Protein AF-A0A550H733-F1 (afdb_monomer_lite)

Sequence (169 aa):
AEENLFAPLGITEYYWSRDPQGNVNGGSSLQLRARDMAKFGFLYLHNGTWDGEQIVSASWVAASSASHATVDSVTEYGYQWWIHPNIGAFAAHGHMNQHIYIIPDQDMVVVFTARSSEFNPMHLIEDYILPAAQYPSNLLPLILGVTAISAAVVLGVVAVVLIRRRHTK

pLDDT: mean 84.57, std 21.17, range [31.61, 98.75]

Foldseek 3Di:
DCPLQCVLLVQDDWDFDADPVRDTPPLDRIGGDQVSLQSVLLCLLVLQDDPNDRSDHSVCSVQQQDFPADPDPQWGHGNQWIHGVVQCWIWRDDPQQQIWIHRNVLQKIWGWDGRHPPDDVVCCVVVPVVVVSPPDPVCVVVVVVPVVVPPDDDDDDGPIDIDHDDDDD

Radius of gyration: 17.53 Å; chains: 1; bounding box: 42×32×51 Å

Structure (mmCIF, N/CA/C/O backbone):
data_AF-A0A550H733-F1
#
_entry.id   AF-A0A550H733-F1
#
loop_
_atom_site.group_PDB
_atom_site.id
_atom_site.type_symbol
_atom_site.label_atom_id
_atom_site.label_alt_id
_atom_site.label_comp_id
_atom_site.label_asym_id
_atom_site.label_entity_id
_atom_site.label_seq_id
_atom_site.pdbx_PDB_ins_code
_atom_site.Cartn_x
_atom_site.Cartn_y
_atom_site.Cartn_z
_atom_site.occupancy
_atom_site.B_iso_or_equiv
_atom_site.auth_seq_id
_atom_site.auth_comp_id
_atom_site.auth_asym_id
_atom_site.auth_atom_id
_atom_site.pdbx_PDB_model_num
ATOM 1 N N . ALA A 1 1 ? -0.707 -6.598 15.941 1.00 90.31 1 ALA A N 1
ATOM 2 C CA . ALA A 1 1 ? -1.158 -6.618 14.533 1.00 90.31 1 ALA A CA 1
ATOM 3 C C . ALA A 1 1 ? -2.576 -7.157 14.425 1.00 90.31 1 ALA A C 1
ATOM 5 O O . ALA A 1 1 ? -3.393 -6.509 13.791 1.00 90.31 1 ALA A O 1
ATOM 6 N N . GLU A 1 2 ? -2.875 -8.286 15.075 1.00 94.25 2 GLU A N 1
ATOM 7 C CA . GLU A 1 2 ? -4.221 -8.871 15.099 1.00 94.25 2 GLU A CA 1
ATOM 8 C C . GLU A 1 2 ? -5.291 -7.876 15.568 1.00 94.25 2 GLU A C 1
ATOM 10 O O . GLU A 1 2 ? -6.151 -7.506 14.781 1.00 94.25 2 GLU A O 1
ATOM 15 N N . GLU A 1 3 ? -5.153 -7.345 16.783 1.00 96.00 3 GLU A N 1
ATOM 16 C CA . GLU A 1 3 ? -6.124 -6.416 17.385 1.00 96.00 3 GLU A CA 1
ATOM 17 C C . GLU A 1 3 ? -6.255 -5.087 16.623 1.00 96.00 3 GLU A C 1
ATOM 19 O O . GLU A 1 3 ? -7.358 -4.632 16.351 1.00 96.00 3 GLU A O 1
ATOM 24 N N . ASN A 1 4 ? -5.129 -4.472 16.249 1.00 96.19 4 ASN A N 1
ATOM 25 C CA . ASN A 1 4 ? -5.103 -3.088 15.755 1.00 96.19 4 ASN A CA 1
ATOM 26 C C . ASN A 1 4 ? -5.153 -2.946 14.224 1.00 96.19 4 ASN A C 1
ATOM 28 O O . ASN A 1 4 ? -5.151 -1.827 13.726 1.00 96.19 4 ASN A O 1
ATOM 32 N N . LEU A 1 5 ? -5.105 -4.044 13.460 1.00 96.94 5 LEU A N 1
ATOM 33 C CA . LEU A 1 5 ? -5.060 -3.970 11.994 1.00 96.94 5 LEU A CA 1
ATOM 34 C C . LEU A 1 5 ? -5.789 -5.129 11.320 1.00 96.94 5 LEU A C 1
ATOM 36 O O . LEU A 1 5 ? -6.676 -4.902 10.506 1.00 96.94 5 LEU A O 1
ATOM 40 N N . PHE A 1 6 ? -5.439 -6.376 11.636 1.00 97.56 6 PHE A N 1
ATOM 41 C CA . PHE A 1 6 ? -5.986 -7.516 10.895 1.00 97.56 6 PHE A CA 1
ATOM 42 C C . PHE A 1 6 ? -7.454 -7.775 11.224 1.00 97.56 6 PHE A C 1
ATOM 44 O O . PHE A 1 6 ? -8.252 -7.901 10.298 1.00 97.56 6 PHE A O 1
ATOM 51 N N . ALA A 1 7 ? -7.832 -7.794 12.503 1.00 97.19 7 ALA A N 1
ATOM 52 C CA . ALA A 1 7 ? -9.220 -7.993 12.902 1.00 97.19 7 ALA A CA 1
ATOM 53 C C . ALA A 1 7 ? -10.148 -6.870 12.389 1.00 97.19 7 ALA A C 1
ATOM 55 O O . ALA A 1 7 ? -11.153 -7.218 11.766 1.00 97.19 7 ALA A O 1
ATOM 56 N N . PRO A 1 8 ? -9.805 -5.566 12.503 1.00 97.19 8 PRO A N 1
ATOM 57 C CA . PRO A 1 8 ? -10.610 -4.493 11.908 1.00 97.19 8 PRO A CA 1
ATOM 58 C C . PRO A 1 8 ? -10.791 -4.615 10.387 1.00 97.19 8 PRO A C 1
ATOM 60 O O . PRO A 1 8 ? -11.862 -4.337 9.857 1.00 97.19 8 PRO A O 1
ATOM 63 N N . LEU A 1 9 ? -9.770 -5.098 9.670 1.00 97.44 9 LEU A N 1
ATOM 64 C CA . LEU A 1 9 ? -9.842 -5.350 8.225 1.00 97.44 9 LEU A CA 1
ATOM 65 C C . LEU A 1 9 ? -10.493 -6.708 7.873 1.00 97.44 9 LEU A C 1
ATOM 67 O O . LEU A 1 9 ? -10.574 -7.089 6.699 1.00 97.44 9 LEU A O 1
ATOM 71 N N . GLY A 1 10 ? -10.917 -7.499 8.861 1.00 97.12 10 GLY A N 1
ATOM 72 C CA . GLY A 1 10 ? -11.435 -8.852 8.646 1.00 97.12 10 GLY A CA 1
ATOM 73 C C . GLY A 1 10 ? -10.423 -9.785 7.968 1.00 97.12 10 GLY A C 1
ATOM 74 O O . GLY A 1 10 ? -10.794 -10.592 7.112 1.00 97.12 10 GLY A O 1
ATOM 75 N N . ILE A 1 11 ? -9.134 -9.624 8.267 1.00 97.88 11 ILE A N 1
ATOM 76 C CA . ILE A 1 11 ? -8.046 -10.506 7.835 1.00 97.88 11 ILE A CA 1
ATOM 77 C C . ILE A 1 11 ? -7.902 -11.593 8.898 1.00 97.88 11 ILE A C 1
ATOM 79 O O . ILE A 1 11 ? -7.314 -11.378 9.953 1.00 97.88 11 ILE A O 1
ATOM 83 N N . THR A 1 12 ? -8.465 -12.765 8.622 1.00 96.44 12 THR A N 1
A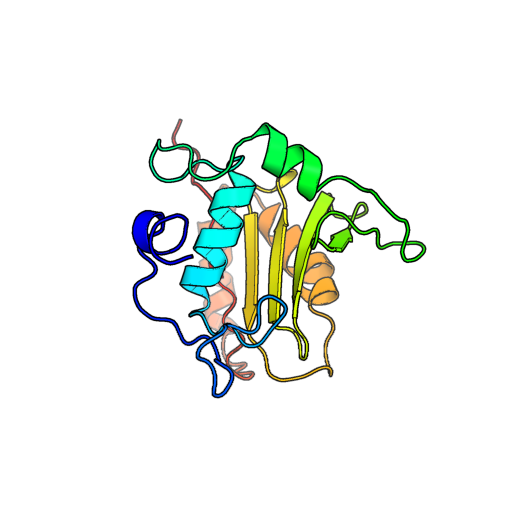TOM 84 C CA . THR A 1 12 ? -8.538 -13.873 9.590 1.00 96.44 12 THR A CA 1
ATOM 85 C C . THR A 1 12 ? -7.561 -15.006 9.296 1.00 96.44 12 THR A C 1
ATOM 87 O O . THR A 1 12 ? -7.311 -15.843 10.156 1.00 96.44 12 THR A O 1
ATOM 90 N N . GLU A 1 13 ? -6.994 -15.045 8.090 1.00 96.44 13 GLU A N 1
ATOM 91 C CA . GLU A 1 13 ? -6.079 -16.100 7.661 1.00 96.44 13 GLU A CA 1
ATOM 92 C C . GLU A 1 13 ? -4.757 -15.497 7.190 1.00 96.44 13 GLU A C 1
ATOM 94 O O . GLU A 1 13 ? -4.668 -14.925 6.101 1.00 96.44 13 GLU A O 1
ATOM 99 N N . TYR A 1 14 ? -3.725 -15.649 8.017 1.00 96.44 14 TYR A N 1
ATOM 100 C CA . TYR A 1 14 ? -2.367 -15.216 7.721 1.00 96.44 14 TYR A CA 1
ATOM 101 C C . TYR A 1 14 ? -1.347 -16.130 8.395 1.00 96.44 14 TYR A C 1
ATOM 103 O O . TYR A 1 14 ? -1.634 -16.794 9.391 1.00 96.44 14 TYR A O 1
ATOM 111 N N . TYR A 1 15 ? -0.126 -16.123 7.869 1.00 95.94 15 TYR A N 1
ATOM 112 C CA . TYR A 1 15 ? 1.029 -16.708 8.540 1.00 95.94 15 TYR A CA 1
ATOM 113 C C . TYR A 1 15 ? 2.108 -15.646 8.687 1.00 95.94 15 TYR A C 1
ATOM 115 O O . TYR A 1 15 ? 2.439 -14.952 7.729 1.00 95.94 15 TYR A O 1
ATOM 123 N N . TRP A 1 16 ? 2.676 -15.526 9.881 1.00 95.44 16 TRP A N 1
ATOM 124 C CA . TRP A 1 16 ? 3.808 -14.644 10.134 1.00 95.44 16 TRP A CA 1
ATOM 125 C C . TRP A 1 16 ? 4.864 -15.432 10.889 1.00 95.44 16 TRP A C 1
ATOM 127 O O . TRP A 1 16 ? 4.603 -15.913 11.994 1.00 95.44 16 TRP A O 1
ATOM 137 N N . SER A 1 17 ? 6.034 -15.601 10.269 1.00 94.12 17 SER A N 1
ATOM 138 C CA . SER A 1 17 ? 7.119 -16.359 10.884 1.00 94.12 17 SER A CA 1
ATOM 139 C C . SER A 1 17 ? 7.530 -15.753 12.225 1.00 94.12 17 SER A C 1
ATOM 141 O O . SER A 1 17 ? 7.548 -14.529 12.412 1.00 94.12 17 SER A O 1
ATOM 143 N N . ARG A 1 18 ? 7.853 -16.646 13.160 1.00 94.44 18 ARG A N 1
ATOM 144 C CA . ARG A 1 18 ? 8.325 -16.308 14.497 1.00 94.44 18 ARG A CA 1
ATOM 145 C C . ARG A 1 18 ? 9.675 -16.951 14.749 1.00 94.44 18 ARG A C 1
ATOM 147 O O . ARG A 1 18 ? 9.942 -18.046 14.250 1.00 94.44 18 ARG A O 1
ATOM 154 N N . ASP A 1 19 ? 10.511 -16.261 15.509 1.00 93.94 19 ASP A N 1
ATOM 155 C CA . ASP A 1 19 ? 11.730 -16.843 16.058 1.00 93.94 19 ASP A CA 1
ATOM 156 C C . ASP A 1 19 ? 11.396 -17.865 17.174 1.00 93.94 19 ASP A C 1
ATOM 158 O O . ASP A 1 19 ? 10.236 -17.979 17.595 1.00 93.94 19 ASP A O 1
ATOM 162 N N . PRO A 1 20 ? 12.383 -18.628 17.680 1.00 95.88 20 PRO A N 1
ATOM 163 C CA . PRO A 1 20 ? 12.160 -19.572 18.776 1.00 95.88 20 PRO A CA 1
ATOM 164 C C . PRO A 1 20 ? 11.681 -18.936 20.093 1.00 95.88 20 PRO A C 1
ATOM 166 O O . PRO A 1 20 ? 11.199 -19.650 20.968 1.00 95.88 20 PRO A O 1
ATOM 169 N N . GLN A 1 21 ? 11.814 -17.616 20.252 1.00 96.25 21 GLN A N 1
ATOM 170 C CA . GLN A 1 21 ? 11.333 -16.850 21.405 1.00 96.25 21 GLN A CA 1
ATOM 171 C C . GLN A 1 21 ? 9.893 -16.340 21.204 1.00 96.25 21 GLN A C 1
ATOM 173 O O . GLN A 1 21 ? 9.301 -15.784 22.128 1.00 96.25 21 GLN A O 1
ATOM 178 N N . GLY A 1 22 ? 9.306 -16.559 20.023 1.00 93.88 22 GLY A N 1
ATOM 179 C CA . GLY A 1 22 ? 7.946 -16.164 19.673 1.00 93.88 22 GLY A CA 1
ATOM 180 C C . GLY A 1 22 ? 7.823 -14.770 19.050 1.00 93.88 22 GLY A C 1
ATOM 181 O O . GLY A 1 22 ? 6.699 -14.361 18.730 1.00 93.88 22 GLY A O 1
ATOM 182 N N . ASN A 1 23 ? 8.928 -14.050 18.831 1.00 94.00 23 ASN A N 1
ATOM 183 C CA . ASN A 1 23 ? 8.900 -12.723 18.217 1.00 94.00 23 ASN A CA 1
ATOM 184 C C . ASN A 1 23 ? 8.647 -12.837 16.717 1.00 94.00 23 ASN A C 1
ATOM 186 O O . ASN A 1 23 ? 9.229 -13.682 16.039 1.00 94.00 23 ASN A O 1
ATOM 190 N N . VAL A 1 24 ? 7.797 -11.961 16.186 1.00 93.81 24 VAL A N 1
ATOM 191 C CA . VAL A 1 24 ? 7.548 -11.890 14.743 1.00 93.81 24 VAL A CA 1
ATOM 192 C C . VAL A 1 24 ? 8.694 -11.189 14.024 1.00 93.81 24 VAL A C 1
ATOM 194 O O . VAL A 1 24 ? 9.257 -10.213 14.524 1.00 93.81 24 VAL A O 1
ATOM 197 N N . ASN A 1 25 ? 8.997 -11.634 12.806 1.00 90.75 25 ASN A N 1
ATOM 198 C CA . ASN A 1 25 ? 9.905 -10.904 11.928 1.00 90.75 25 ASN A CA 1
ATOM 199 C C . ASN A 1 25 ? 9.187 -9.675 11.344 1.00 90.75 25 ASN A C 1
ATOM 201 O O . ASN A 1 25 ? 8.552 -9.757 10.298 1.00 90.75 25 ASN A O 1
ATOM 205 N N . GLY A 1 26 ? 9.267 -8.533 12.031 1.00 89.38 26 GLY A N 1
ATOM 206 C CA . GLY A 1 26 ? 8.527 -7.314 11.674 1.00 89.38 26 GLY A CA 1
ATOM 207 C C . GLY A 1 26 ? 8.781 -6.776 10.258 1.00 89.38 26 GLY A C 1
ATOM 208 O O . GLY A 1 26 ? 7.915 -6.109 9.704 1.00 89.38 26 GLY A O 1
ATOM 209 N N . GLY A 1 27 ? 9.943 -7.077 9.669 1.00 90.56 27 GLY A N 1
ATOM 210 C CA . GLY A 1 27 ? 10.341 -6.571 8.353 1.00 90.56 27 GLY A CA 1
ATOM 211 C C . GLY A 1 27 ? 10.088 -7.527 7.185 1.00 90.56 27 GLY A C 1
ATOM 212 O O . GLY A 1 27 ? 10.355 -7.162 6.044 1.00 90.56 27 GLY A O 1
ATOM 213 N N . SER A 1 28 ? 9.638 -8.765 7.424 1.00 93.19 28 SER A N 1
ATOM 214 C CA . SER A 1 28 ? 9.475 -9.750 6.345 1.00 93.19 28 SER A CA 1
ATOM 215 C C . SER A 1 28 ? 8.557 -10.917 6.720 1.00 93.19 28 SER A C 1
ATOM 217 O O . SER A 1 28 ? 8.062 -11.022 7.837 1.00 93.19 28 SER A O 1
ATOM 219 N N . SER A 1 29 ? 8.377 -11.858 5.789 1.00 93.50 29 SER A N 1
ATOM 220 C CA . SER A 1 29 ? 7.784 -13.183 6.045 1.00 93.50 29 SER A CA 1
ATOM 221 C C . SER A 1 29 ? 6.309 -13.207 6.464 1.00 93.50 29 SER A C 1
ATOM 223 O O . SER A 1 29 ? 5.793 -14.280 6.786 1.00 93.50 29 SER A O 1
ATOM 225 N N . LEU A 1 30 ? 5.620 -12.064 6.436 1.00 96.12 30 LEU A N 1
ATOM 226 C CA . LEU A 1 30 ? 4.168 -12.016 6.519 1.00 96.12 30 LEU A CA 1
ATOM 227 C C . LEU A 1 30 ? 3.575 -12.561 5.213 1.00 96.12 30 LEU A C 1
ATOM 229 O O . LEU A 1 30 ? 3.866 -12.068 4.126 1.00 96.12 30 LEU A O 1
ATOM 233 N N . GLN A 1 31 ? 2.736 -13.582 5.334 1.00 95.75 31 GLN A N 1
ATOM 234 C CA . GLN A 1 31 ? 2.013 -14.207 4.238 1.00 95.75 31 GLN A CA 1
ATOM 235 C C . GLN A 1 31 ? 0.532 -13.876 4.382 1.00 95.75 31 GLN A C 1
ATOM 237 O O . GLN A 1 31 ? -0.109 -14.247 5.368 1.00 95.75 31 GLN A O 1
ATOM 242 N N . LEU A 1 32 ? 0.004 -13.185 3.376 1.00 96.19 32 LEU A N 1
ATOM 243 C CA . LEU A 1 32 ? -1.396 -12.799 3.255 1.00 96.19 32 LEU A CA 1
ATOM 244 C C . LEU A 1 32 ? -1.951 -13.324 1.934 1.00 96.19 32 LEU A C 1
ATOM 246 O O . LEU A 1 32 ? -1.218 -13.548 0.970 1.00 96.19 32 LEU A O 1
ATOM 250 N N . ARG A 1 33 ? -3.273 -13.466 1.854 1.00 96.19 33 ARG A N 1
ATOM 251 C CA . ARG A 1 33 ? -3.947 -13.624 0.561 1.00 96.19 33 ARG A CA 1
ATOM 252 C C . ARG A 1 33 ? -3.899 -12.292 -0.188 1.00 96.19 33 ARG A C 1
ATOM 254 O O . ARG A 1 33 ? -4.028 -11.237 0.428 1.00 96.19 33 ARG A O 1
ATOM 261 N N . ALA A 1 34 ? -3.828 -12.331 -1.520 1.00 96.06 34 ALA A N 1
ATOM 262 C CA . ALA A 1 34 ? -3.778 -11.119 -2.350 1.00 96.06 34 ALA A CA 1
ATOM 263 C C . ALA A 1 34 ? -4.933 -10.137 -2.059 1.00 96.06 34 ALA A C 1
ATOM 265 O O . ALA A 1 34 ? -4.736 -8.927 -2.016 1.00 96.06 34 ALA A O 1
ATOM 266 N N . ARG A 1 35 ? -6.136 -10.650 -1.770 1.00 96.38 35 ARG A N 1
ATOM 267 C CA . ARG A 1 35 ? -7.276 -9.815 -1.355 1.00 96.38 35 ARG A CA 1
ATOM 268 C C . ARG A 1 35 ? -7.048 -9.093 -0.027 1.00 96.38 35 ARG A C 1
ATOM 270 O O . ARG A 1 35 ? -7.480 -7.961 0.110 1.00 96.38 35 ARG A O 1
ATOM 277 N N . ASP A 1 36 ? -6.372 -9.720 0.931 1.00 97.81 36 ASP A N 1
ATOM 278 C CA . ASP A 1 36 ? -6.104 -9.133 2.246 1.00 97.81 36 ASP A CA 1
ATOM 279 C C . ASP A 1 36 ? -4.960 -8.110 2.165 1.00 97.81 36 ASP A C 1
ATOM 281 O O . ASP A 1 36 ? -5.013 -7.072 2.820 1.00 97.81 36 ASP A O 1
ATOM 285 N N . MET A 1 37 ? -3.995 -8.324 1.263 1.00 98.31 37 MET A N 1
ATOM 286 C CA . MET A 1 37 ? -3.047 -7.281 0.848 1.00 98.31 37 MET A CA 1
ATOM 287 C C . MET A 1 37 ? -3.776 -6.077 0.231 1.00 98.31 37 MET A C 1
ATOM 289 O O . MET A 1 37 ? -3.479 -4.933 0.567 1.00 98.31 37 MET A O 1
ATOM 293 N N . ALA A 1 38 ? -4.774 -6.322 -0.626 1.00 98.00 38 ALA A N 1
ATOM 294 C CA . ALA A 1 38 ? -5.557 -5.253 -1.241 1.00 98.00 38 ALA A CA 1
ATOM 295 C C . ALA A 1 38 ? -6.372 -4.459 -0.206 1.00 98.00 38 ALA A C 1
ATOM 297 O O . ALA A 1 38 ? -6.472 -3.245 -0.338 1.00 98.00 38 ALA A O 1
ATOM 298 N N . LYS A 1 39 ? -6.890 -5.099 0.854 1.00 98.25 39 LYS A N 1
ATOM 299 C CA . LYS A 1 39 ? -7.540 -4.392 1.976 1.00 98.25 39 LYS A CA 1
ATOM 300 C C . LYS A 1 39 ? -6.587 -3.431 2.682 1.00 98.25 39 LYS A C 1
ATOM 302 O O . LYS A 1 39 ? -6.972 -2.307 2.980 1.00 98.25 39 LYS A O 1
ATOM 307 N N . PHE A 1 40 ? -5.342 -3.851 2.915 1.00 98.38 40 PHE A N 1
ATOM 308 C CA . PHE A 1 40 ? -4.320 -2.977 3.493 1.00 98.38 40 PHE A CA 1
ATOM 309 C C . PHE A 1 40 ? -3.994 -1.789 2.573 1.00 98.38 40 PHE A C 1
ATOM 311 O O . PHE A 1 40 ? -3.932 -0.653 3.037 1.00 98.38 40 PHE A O 1
ATOM 318 N N . GLY A 1 41 ? -3.863 -2.026 1.264 1.00 98.31 41 GLY A N 1
ATOM 319 C CA . GLY A 1 41 ? -3.714 -0.941 0.289 1.00 98.31 41 GLY A CA 1
ATOM 320 C C . GLY A 1 41 ? -4.924 0.000 0.267 1.00 98.31 41 GLY A C 1
ATOM 321 O O . GLY A 1 41 ? -4.754 1.213 0.250 1.00 98.31 41 GLY A O 1
ATOM 322 N N . PHE A 1 42 ? -6.143 -0.542 0.337 1.00 98.06 42 PHE A N 1
ATOM 323 C CA . PHE A 1 42 ? -7.393 0.226 0.331 1.00 98.06 42 PHE A CA 1
ATOM 324 C C . PHE A 1 42 ? -7.538 1.090 1.585 1.00 98.06 42 PHE A C 1
ATOM 326 O O . PHE A 1 42 ? -7.968 2.236 1.499 1.00 98.06 42 PHE A O 1
ATOM 333 N N . LEU A 1 43 ? -7.117 0.572 2.741 1.00 98.56 43 LEU A N 1
ATOM 334 C CA . LEU A 1 43 ? -7.028 1.347 3.974 1.00 98.56 43 LEU A CA 1
ATOM 335 C C . LEU A 1 43 ? -6.168 2.604 3.766 1.00 98.56 43 LEU A C 1
ATOM 337 O O . LEU A 1 43 ? -6.595 3.697 4.123 1.00 98.56 43 LEU A O 1
ATOM 341 N N . TYR A 1 44 ? -4.988 2.471 3.155 1.00 98.69 44 TYR A N 1
ATOM 342 C CA . TYR A 1 44 ? -4.113 3.613 2.860 1.00 98.69 44 TYR A CA 1
ATOM 343 C C . TYR A 1 44 ? -4.675 4.528 1.764 1.00 98.69 44 TYR A C 1
ATOM 345 O O . TYR A 1 44 ? -4.598 5.746 1.904 1.00 98.69 44 TYR A O 1
ATOM 353 N N . LEU A 1 45 ? -5.301 3.965 0.725 1.00 98.44 45 LEU A N 1
ATOM 354 C CA . LEU A 1 45 ? -5.997 4.728 -0.319 1.00 98.44 45 LEU A CA 1
ATOM 355 C C . LEU A 1 45 ? -7.075 5.649 0.275 1.00 98.44 45 LEU A C 1
ATOM 357 O O . LEU A 1 45 ? -7.252 6.778 -0.174 1.00 98.44 45 LEU A O 1
ATOM 361 N N . HIS A 1 46 ? -7.757 5.190 1.326 1.00 97.75 46 HIS A N 1
ATOM 362 C CA . HIS A 1 46 ? -8.775 5.950 2.048 1.00 97.75 46 HIS A CA 1
ATOM 363 C C . HIS A 1 46 ? -8.255 6.604 3.331 1.00 97.75 46 HIS A C 1
ATOM 365 O O . HIS A 1 46 ? -8.993 6.730 4.307 1.00 97.75 46 HIS A O 1
ATOM 371 N N . ASN A 1 47 ? -6.998 7.058 3.337 1.00 98.31 47 ASN A N 1
ATOM 372 C CA . ASN A 1 47 ? -6.415 7.846 4.430 1.00 98.31 47 ASN A CA 1
ATOM 373 C C . ASN A 1 47 ? -6.554 7.186 5.814 1.00 98.31 47 ASN A C 1
ATOM 375 O O . ASN A 1 47 ? -6.719 7.861 6.831 1.00 98.31 47 ASN A O 1
ATOM 379 N N . GLY A 1 48 ? -6.492 5.856 5.846 1.00 98.38 48 GLY A N 1
ATOM 380 C CA . GLY A 1 48 ? -6.526 5.051 7.058 1.00 98.38 48 GLY A CA 1
ATOM 381 C C . GLY A 1 48 ? -7.926 4.758 7.596 1.00 98.38 48 GLY A C 1
ATOM 382 O O . GLY A 1 48 ? -8.044 4.302 8.735 1.00 98.38 48 GLY A O 1
ATOM 383 N N . THR A 1 49 ? -8.973 5.003 6.806 1.00 98.25 49 THR A N 1
ATOM 384 C CA . THR A 1 49 ? -10.358 4.665 7.151 1.00 98.25 49 THR A CA 1
ATOM 385 C C . THR A 1 49 ? -10.781 3.336 6.522 1.00 98.25 49 THR A C 1
ATOM 387 O O . THR A 1 49 ? -10.567 3.100 5.334 1.00 98.25 49 THR A O 1
ATOM 390 N N . TRP A 1 50 ? -11.440 2.484 7.307 1.00 96.81 50 TRP A N 1
ATOM 391 C CA . TRP A 1 50 ? -12.053 1.238 6.855 1.00 96.81 50 TRP A CA 1
ATOM 392 C C . TRP A 1 50 ? -13.463 1.121 7.430 1.00 96.81 50 TRP A C 1
ATOM 394 O O . TRP A 1 50 ? -13.647 1.255 8.631 1.00 96.81 50 TRP A O 1
ATOM 404 N N . ASP A 1 51 ? -14.460 0.916 6.567 1.00 93.69 51 ASP A N 1
ATOM 405 C CA . ASP A 1 51 ? -15.879 0.794 6.948 1.00 93.69 51 ASP A CA 1
ATOM 406 C C . ASP A 1 51 ? -16.392 1.906 7.894 1.00 93.69 51 ASP A C 1
ATOM 408 O O . ASP A 1 51 ? -17.171 1.685 8.815 1.00 93.69 51 ASP A O 1
ATOM 412 N N . GLY A 1 52 ? -15.915 3.138 7.679 1.00 93.94 52 GLY A N 1
ATOM 413 C CA . GLY A 1 52 ? -16.269 4.306 8.493 1.00 93.94 52 GLY A CA 1
ATOM 414 C C . GLY A 1 52 ? -15.469 4.468 9.791 1.00 93.94 52 GLY A C 1
ATOM 415 O O . GLY A 1 52 ? -15.598 5.502 10.443 1.00 93.94 52 GLY A O 1
ATOM 416 N N . GLU A 1 53 ? -14.606 3.514 10.142 1.00 96.69 53 GLU A N 1
ATOM 417 C CA . GLU A 1 53 ? -13.725 3.576 11.310 1.00 96.69 53 GLU A CA 1
ATOM 418 C C . GLU A 1 53 ? -12.306 4.027 10.925 1.00 96.69 53 GLU A C 1
ATOM 420 O O . GLU A 1 53 ? -11.747 3.602 9.912 1.00 96.69 53 GLU A O 1
ATOM 425 N N . GLN A 1 54 ? -11.695 4.897 11.734 1.00 98.06 54 GLN A N 1
ATOM 426 C CA . GLN A 1 54 ? -10.314 5.346 11.539 1.00 98.06 54 GLN A CA 1
ATOM 427 C C . GLN A 1 54 ? -9.337 4.366 12.203 1.00 98.06 54 GLN A C 1
ATOM 429 O O . GLN A 1 54 ? -9.102 4.443 13.406 1.00 98.06 54 GLN A O 1
ATOM 434 N N . ILE A 1 55 ? -8.726 3.483 11.412 1.00 98.44 55 ILE A N 1
ATOM 435 C CA . ILE A 1 55 ? -7.780 2.464 11.904 1.00 98.44 55 ILE A CA 1
ATOM 436 C C . ILE A 1 55 ? -6.350 3.014 11.977 1.00 98.44 55 ILE A C 1
ATOM 438 O O . ILE A 1 55 ? -5.612 2.754 12.923 1.00 98.44 55 ILE A O 1
ATOM 442 N N . VAL A 1 56 ? -5.947 3.807 10.981 1.00 98.38 56 VAL A N 1
ATOM 443 C CA . VAL A 1 56 ? -4.647 4.499 10.933 1.00 98.38 56 VAL A CA 1
ATOM 444 C C . VAL A 1 56 ? -4.933 5.981 10.789 1.00 98.38 56 VAL A C 1
ATOM 446 O O . VAL A 1 56 ? -5.776 6.327 9.980 1.00 98.38 56 VAL A O 1
ATOM 449 N N . SER A 1 57 ? -4.290 6.885 11.528 1.00 98.56 57 SER A N 1
ATOM 450 C CA . SER A 1 57 ? -4.616 8.310 11.381 1.00 98.56 57 SER A CA 1
ATOM 451 C C . SER A 1 57 ? -4.294 8.822 9.971 1.00 98.56 57 SER A C 1
ATOM 453 O O . SER A 1 57 ? -3.247 8.500 9.405 1.00 98.56 57 SER A O 1
ATOM 455 N N . ALA A 1 58 ? -5.153 9.684 9.424 1.00 98.56 58 ALA A N 1
ATOM 456 C CA . ALA A 1 58 ? -4.909 10.316 8.126 1.00 98.56 58 ALA A CA 1
ATOM 457 C C . ALA A 1 58 ? -3.575 11.086 8.093 1.00 98.56 58 ALA A C 1
ATOM 459 O O . ALA A 1 58 ? -2.868 11.075 7.087 1.00 98.56 58 ALA A O 1
ATOM 460 N N . SER A 1 59 ? -3.187 11.698 9.218 1.00 98.69 59 SER A N 1
ATOM 461 C CA . SER A 1 59 ? -1.889 12.363 9.358 1.00 98.69 59 SER A CA 1
ATOM 462 C C . SER A 1 59 ? -0.713 11.391 9.264 1.00 98.69 59 SER A C 1
ATOM 464 O O . SER A 1 59 ? 0.306 11.739 8.674 1.00 98.69 59 SER A O 1
ATOM 466 N N . TRP A 1 60 ? -0.843 10.175 9.802 1.00 98.75 60 TRP A N 1
ATOM 467 C CA . TRP A 1 60 ? 0.193 9.154 9.677 1.00 98.75 60 TRP A 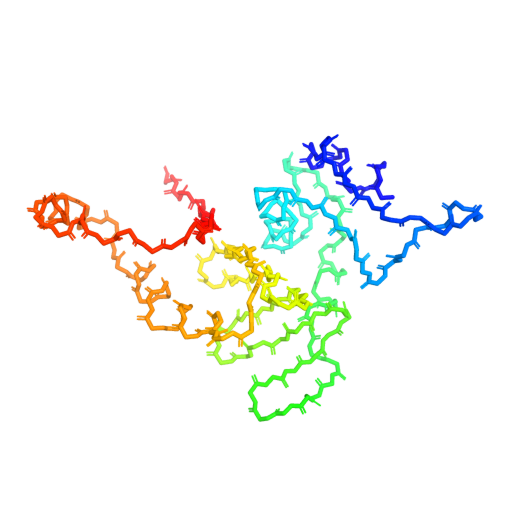CA 1
ATOM 468 C C . TRP A 1 60 ? 0.257 8.579 8.267 1.00 98.75 60 TRP A C 1
ATOM 470 O O . TRP A 1 60 ? 1.357 8.385 7.758 1.00 98.75 60 TRP A O 1
ATOM 480 N N . VAL A 1 61 ? -0.885 8.347 7.612 1.00 98.75 61 VAL A N 1
ATOM 481 C CA . VAL A 1 61 ? -0.897 7.939 6.198 1.00 98.75 61 VAL A CA 1
ATOM 482 C C . VAL A 1 61 ? -0.129 8.960 5.365 1.00 98.75 61 VAL A C 1
ATOM 484 O O . VAL A 1 61 ? 0.866 8.593 4.750 1.00 98.75 61 VAL A O 1
ATOM 487 N N . ALA A 1 62 ? -0.487 10.244 5.466 1.00 98.56 62 ALA A N 1
ATOM 488 C CA . ALA A 1 62 ? 0.191 11.316 4.743 1.00 98.56 62 ALA A CA 1
ATOM 489 C C . ALA A 1 62 ? 1.691 11.408 5.075 1.00 98.56 62 ALA A C 1
ATOM 491 O O . ALA A 1 62 ? 2.514 11.538 4.175 1.00 98.56 62 ALA A O 1
ATOM 492 N N . ALA A 1 63 ? 2.063 11.326 6.356 1.00 98.75 63 ALA A N 1
ATOM 493 C CA . ALA A 1 63 ? 3.461 11.417 6.767 1.00 98.75 63 ALA A CA 1
ATOM 494 C C . ALA A 1 63 ? 4.288 10.201 6.327 1.00 98.75 63 ALA A C 1
ATOM 496 O O . ALA A 1 63 ? 5.441 10.357 5.938 1.00 98.75 63 ALA A O 1
ATOM 497 N N . SER A 1 64 ? 3.725 8.993 6.400 1.00 98.62 64 SER A N 1
ATOM 498 C CA . SER A 1 64 ? 4.445 7.758 6.079 1.00 98.62 64 SER A CA 1
ATOM 499 C C . SER A 1 64 ? 4.628 7.553 4.580 1.00 98.62 64 SER A C 1
ATOM 501 O O . SER A 1 64 ? 5.685 7.071 4.176 1.00 98.62 64 SER A O 1
ATOM 503 N N . SER A 1 65 ? 3.656 7.960 3.759 1.00 98.31 65 SER A N 1
ATOM 504 C CA . SER A 1 65 ? 3.733 7.868 2.297 1.00 98.31 65 SER A CA 1
ATOM 505 C C . SER A 1 65 ? 4.382 9.089 1.631 1.00 98.31 65 SER A C 1
ATOM 507 O O . SER A 1 65 ? 4.433 9.148 0.405 1.00 98.31 65 SER A O 1
ATOM 509 N N . ALA A 1 66 ? 4.848 10.074 2.404 1.00 98.19 66 ALA A N 1
ATOM 510 C CA . ALA A 1 66 ? 5.593 11.220 1.890 1.00 98.19 66 ALA A CA 1
ATOM 511 C C . ALA A 1 66 ? 7.073 10.884 1.669 1.00 98.19 66 ALA A C 1
ATOM 513 O O . ALA A 1 66 ? 7.640 10.014 2.332 1.00 98.19 66 ALA A O 1
ATOM 514 N N . SER A 1 67 ? 7.697 11.614 0.746 1.00 98.06 67 SER A N 1
ATOM 515 C CA . SER A 1 67 ? 9.120 11.488 0.447 1.00 98.06 67 SER A CA 1
ATOM 516 C C . SER A 1 67 ? 9.978 11.959 1.612 1.00 98.06 67 SER A C 1
ATOM 518 O O . SER A 1 67 ? 9.860 13.103 2.054 1.00 98.06 67 SER A O 1
ATOM 520 N N . HIS A 1 68 ? 10.852 11.074 2.090 1.00 98.31 68 HIS A N 1
ATOM 521 C CA . HIS A 1 68 ? 11.844 11.366 3.129 1.00 98.31 68 HIS A CA 1
ATOM 522 C C . HIS A 1 68 ? 13.280 11.135 2.648 1.00 98.31 68 HIS A C 1
ATOM 524 O O . HIS A 1 68 ? 14.217 11.652 3.256 1.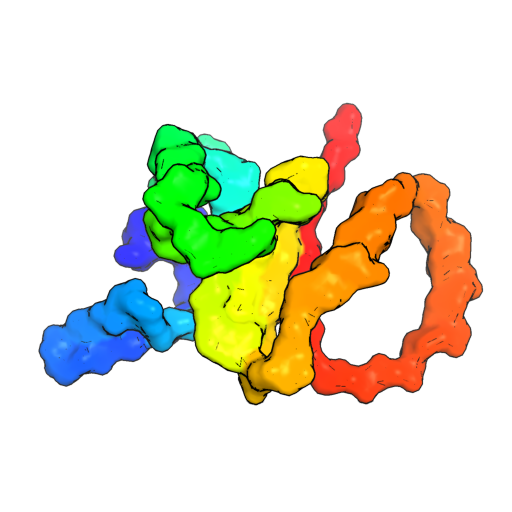00 98.31 68 HIS A O 1
ATOM 530 N N . ALA A 1 69 ? 13.471 10.379 1.564 1.00 98.31 69 ALA A N 1
ATOM 531 C CA . ALA A 1 69 ? 14.767 10.168 0.932 1.00 98.31 69 ALA A CA 1
ATOM 532 C C . ALA A 1 69 ? 14.622 9.891 -0.570 1.00 98.31 69 ALA A C 1
ATOM 534 O O . ALA A 1 69 ? 13.737 9.150 -0.994 1.00 98.31 69 ALA A O 1
ATOM 535 N N . THR A 1 70 ? 15.540 10.423 -1.372 1.00 98.12 70 THR A N 1
ATOM 536 C CA . THR A 1 70 ? 15.679 10.051 -2.785 1.00 98.12 70 THR A CA 1
ATOM 537 C C . THR A 1 70 ? 16.474 8.753 -2.890 1.00 98.12 70 THR A C 1
ATOM 539 O O . THR A 1 70 ? 17.560 8.657 -2.316 1.00 98.12 70 THR A O 1
ATOM 542 N N . VAL A 1 71 ? 15.950 7.761 -3.615 1.00 97.31 71 VAL A N 1
ATOM 543 C CA . VAL A 1 71 ? 16.655 6.493 -3.868 1.00 97.31 71 VAL A CA 1
ATOM 544 C C . VAL A 1 71 ? 17.406 6.564 -5.193 1.00 97.31 71 VAL A C 1
ATOM 546 O O . VAL A 1 71 ? 18.601 6.283 -5.243 1.00 97.31 71 VAL A O 1
ATOM 549 N N . ASP A 1 72 ? 16.712 6.973 -6.255 1.00 95.88 72 ASP A N 1
ATOM 550 C CA . ASP A 1 72 ? 17.261 7.159 -7.598 1.00 95.88 72 ASP A CA 1
ATOM 551 C C . ASP A 1 72 ? 16.471 8.240 -8.364 1.00 95.88 72 ASP A C 1
ATOM 553 O O . ASP A 1 72 ? 15.747 9.032 -7.763 1.00 95.88 72 ASP A O 1
ATOM 557 N N . SER A 1 73 ? 16.637 8.331 -9.688 1.00 94.00 73 SER A N 1
ATOM 558 C CA . SER A 1 73 ? 16.002 9.378 -10.500 1.00 94.00 73 SER A CA 1
ATOM 559 C C . SER A 1 73 ? 14.487 9.236 -10.667 1.00 94.00 73 SER A C 1
ATOM 561 O O . SER A 1 73 ? 13.860 10.159 -11.182 1.00 94.00 73 SER A O 1
ATOM 563 N N . VAL A 1 74 ? 13.907 8.086 -10.322 1.00 92.81 74 VAL A N 1
ATOM 564 C CA . VAL A 1 74 ? 12.472 7.799 -10.498 1.00 92.81 74 VAL A CA 1
ATOM 565 C C . VAL A 1 74 ? 11.806 7.260 -9.231 1.00 92.81 74 VAL A C 1
ATOM 567 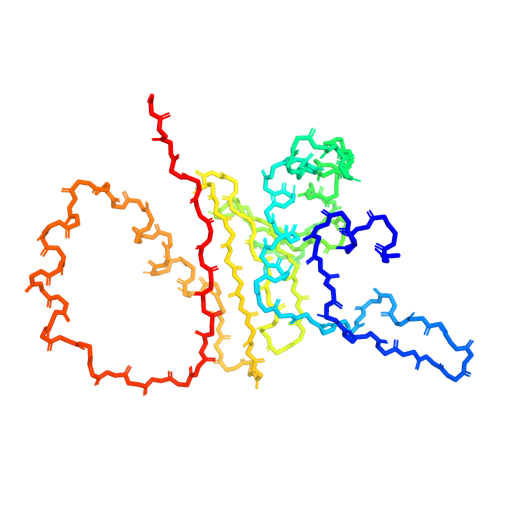O O . VAL A 1 74 ? 10.579 7.172 -9.185 1.00 92.81 74 VAL A O 1
ATOM 570 N N . THR A 1 75 ? 12.598 6.938 -8.207 1.00 96.31 75 THR A N 1
ATOM 571 C CA . THR A 1 75 ? 12.148 6.297 -6.975 1.00 96.31 75 THR A CA 1
ATOM 572 C C . THR A 1 75 ? 12.592 7.082 -5.748 1.00 96.31 75 THR A C 1
ATOM 574 O O . THR A 1 75 ? 13.759 7.444 -5.577 1.00 96.31 75 THR A O 1
ATOM 577 N N . GLU A 1 76 ? 11.653 7.271 -4.835 1.00 98.44 76 GLU A N 1
ATOM 578 C CA . GLU A 1 76 ? 11.865 7.877 -3.526 1.00 98.44 76 GLU A CA 1
ATOM 579 C C . GLU A 1 76 ? 11.430 6.902 -2.424 1.00 98.44 76 GLU A C 1
ATOM 581 O O . GLU A 1 76 ? 10.871 5.832 -2.688 1.00 98.44 76 GLU A O 1
ATOM 586 N N . TYR A 1 77 ? 11.710 7.243 -1.171 1.00 98.56 77 TYR A N 1
ATOM 587 C CA . TYR A 1 77 ? 11.391 6.401 -0.028 1.00 98.56 77 TYR A CA 1
ATOM 588 C C . TYR A 1 77 ? 10.769 7.207 1.107 1.00 98.56 77 TYR A C 1
ATOM 590 O O . TYR A 1 77 ? 11.254 8.281 1.471 1.00 98.56 77 TYR A O 1
ATOM 598 N N . GLY A 1 78 ? 9.691 6.659 1.663 1.00 98.19 78 GLY A N 1
ATOM 599 C CA . GLY A 1 78 ? 8.993 7.169 2.834 1.00 98.19 78 GLY A CA 1
ATOM 600 C C . GLY A 1 78 ? 9.229 6.309 4.076 1.00 98.19 78 GLY A C 1
ATOM 601 O O . GLY A 1 78 ? 10.209 5.574 4.187 1.00 98.19 78 GLY A O 1
ATOM 602 N N . TYR A 1 79 ? 8.304 6.331 5.032 1.00 97.94 79 TYR A N 1
ATOM 603 C CA . TYR A 1 79 ? 8.371 5.426 6.182 1.00 97.94 79 TYR A CA 1
ATOM 604 C C . TYR A 1 79 ? 7.859 4.036 5.805 1.00 97.94 79 TYR A C 1
ATOM 606 O O . TYR A 1 79 ? 6.690 3.724 6.007 1.00 97.94 79 TYR A O 1
ATOM 614 N N . GLN A 1 80 ? 8.773 3.201 5.298 1.00 97.31 80 GLN A N 1
ATOM 615 C CA . GLN A 1 80 ? 8.518 1.836 4.806 1.00 97.31 80 GLN A CA 1
ATOM 616 C C . GLN A 1 80 ? 7.756 1.760 3.469 1.00 97.31 80 GLN A C 1
ATOM 618 O O . GLN A 1 80 ? 7.260 0.697 3.097 1.00 97.31 80 GLN A O 1
ATOM 623 N N . TRP A 1 81 ? 7.710 2.864 2.720 1.00 98.44 81 TRP A N 1
ATOM 624 C CA . TRP A 1 81 ? 7.031 2.961 1.428 1.00 98.44 81 TRP A CA 1
ATOM 625 C C . TRP A 1 81 ? 8.010 3.327 0.318 1.00 98.44 81 TRP A C 1
ATOM 627 O O . TRP A 1 81 ? 8.774 4.277 0.455 1.00 98.44 81 TRP A O 1
ATOM 637 N N . TRP A 1 82 ? 7.946 2.607 -0.798 1.00 98.25 82 TRP A N 1
ATOM 638 C CA . TRP A 1 82 ? 8.572 3.010 -2.054 1.00 98.25 82 TRP A CA 1
ATOM 639 C C . TRP A 1 82 ? 7.657 4.001 -2.756 1.00 98.25 82 TRP A C 1
ATOM 641 O O . TRP A 1 82 ? 6.480 3.711 -2.945 1.00 98.25 82 TRP A O 1
ATOM 651 N N . ILE A 1 83 ? 8.168 5.162 -3.129 1.00 98.56 83 ILE A N 1
ATOM 652 C CA . ILE A 1 83 ? 7.381 6.246 -3.714 1.00 98.56 83 ILE A CA 1
ATOM 653 C C . ILE A 1 83 ? 7.787 6.390 -5.177 1.00 98.56 83 ILE A C 1
ATOM 655 O O . ILE A 1 83 ? 8.972 6.418 -5.499 1.00 98.56 83 ILE A O 1
ATOM 659 N N . HIS A 1 84 ? 6.784 6.478 -6.047 1.00 97.31 84 HIS A N 1
ATOM 660 C CA . HIS A 1 84 ? 6.912 6.553 -7.501 1.00 97.31 84 HIS A CA 1
ATOM 661 C C . HIS A 1 84 ? 6.218 7.829 -7.999 1.00 97.31 84 HIS A C 1
ATOM 663 O O . HIS A 1 84 ? 5.057 7.772 -8.428 1.00 97.31 84 HIS A O 1
ATOM 669 N N . PRO A 1 85 ? 6.891 8.996 -7.934 1.00 95.69 85 PRO A N 1
ATOM 670 C CA . PRO A 1 85 ? 6.281 10.283 -8.271 1.00 95.69 85 PRO A CA 1
ATOM 671 C C . PRO A 1 85 ? 5.729 10.341 -9.700 1.00 95.69 85 PRO A C 1
ATOM 673 O O . PRO A 1 85 ? 4.680 10.937 -9.928 1.00 95.69 85 PRO A O 1
ATOM 676 N N . ASN A 1 86 ? 6.387 9.666 -10.649 1.00 93.06 86 ASN A N 1
ATOM 677 C CA . ASN A 1 86 ? 6.031 9.692 -12.074 1.00 93.06 86 ASN A CA 1
ATOM 678 C C . ASN A 1 86 ? 4.619 9.173 -12.372 1.00 93.06 86 ASN A C 1
ATOM 680 O O . ASN A 1 86 ? 4.003 9.599 -13.346 1.00 93.06 86 ASN A O 1
ATOM 684 N N . ILE A 1 87 ? 4.110 8.268 -11.535 1.00 92.75 87 ILE A N 1
ATOM 685 C CA . ILE A 1 87 ? 2.772 7.681 -11.678 1.00 92.75 87 ILE A CA 1
ATOM 686 C C . ILE A 1 87 ? 1.849 8.036 -10.508 1.00 92.75 87 ILE A C 1
ATOM 688 O O . ILE A 1 87 ? 0.776 7.450 -10.377 1.00 92.75 87 ILE A O 1
ATOM 692 N N . GLY A 1 88 ? 2.274 8.960 -9.637 1.00 95.31 88 GLY A N 1
ATOM 693 C CA . GLY A 1 88 ? 1.512 9.356 -8.453 1.00 95.31 88 GLY A CA 1
ATOM 694 C C . GLY A 1 88 ? 1.211 8.183 -7.519 1.00 95.31 88 GLY A C 1
ATOM 695 O O . GLY A 1 88 ? 0.109 8.095 -6.985 1.00 95.31 88 GLY A O 1
ATOM 696 N N . ALA A 1 89 ? 2.155 7.251 -7.358 1.00 97.62 89 ALA A N 1
ATOM 697 C CA . ALA A 1 89 ? 1.945 6.037 -6.577 1.00 97.62 89 ALA A CA 1
ATOM 698 C C . ALA A 1 89 ? 2.932 5.907 -5.418 1.00 97.62 89 ALA A C 1
ATOM 700 O O . ALA A 1 89 ? 4.055 6.406 -5.460 1.00 97.62 89 ALA A O 1
ATOM 701 N N . PHE A 1 90 ? 2.533 5.147 -4.407 1.00 98.62 90 PHE A N 1
ATOM 702 C CA . PHE A 1 90 ? 3.438 4.614 -3.396 1.00 98.62 90 PHE A CA 1
ATOM 703 C C . PHE A 1 90 ? 3.125 3.137 -3.164 1.00 98.62 90 PHE A C 1
ATOM 705 O O . PHE A 1 90 ? 2.019 2.669 -3.445 1.00 98.62 90 PHE A O 1
ATOM 712 N N . ALA A 1 91 ? 4.116 2.372 -2.718 1.00 98.31 91 ALA A N 1
ATOM 713 C CA . ALA A 1 91 ? 4.034 0.927 -2.733 1.00 98.31 91 ALA A CA 1
ATOM 714 C C . ALA A 1 91 ? 4.830 0.244 -1.623 1.00 98.31 91 ALA A C 1
ATOM 716 O O . ALA A 1 91 ? 5.931 0.655 -1.257 1.00 98.31 91 ALA A O 1
ATOM 717 N N . ALA A 1 92 ? 4.277 -0.852 -1.114 1.00 97.94 92 ALA A N 1
ATOM 718 C CA . ALA A 1 92 ? 5.023 -1.807 -0.311 1.00 97.94 92 ALA A CA 1
ATOM 719 C C . ALA A 1 92 ? 5.648 -2.823 -1.272 1.00 97.94 92 ALA A C 1
ATOM 721 O O . ALA A 1 92 ? 4.913 -3.522 -1.972 1.00 97.94 92 ALA A O 1
ATOM 722 N N . HIS A 1 93 ? 6.980 -2.896 -1.335 1.00 95.62 93 HIS A N 1
ATOM 723 C CA . HIS A 1 93 ? 7.685 -3.884 -2.156 1.00 95.62 93 HIS A CA 1
ATOM 724 C C . HIS A 1 93 ? 8.270 -4.993 -1.282 1.00 95.62 93 HIS A C 1
ATOM 726 O O . HIS A 1 93 ? 9.014 -4.729 -0.338 1.00 95.62 93 HIS A O 1
ATOM 732 N N . GLY A 1 94 ? 7.984 -6.239 -1.644 1.00 94.25 94 GLY A N 1
ATOM 733 C CA . GLY A 1 94 ? 8.641 -7.427 -1.124 1.00 94.25 94 GLY A CA 1
ATOM 734 C C . GLY A 1 94 ? 9.411 -8.177 -2.209 1.00 94.25 94 GLY A C 1
ATOM 735 O O . GLY A 1 94 ? 9.088 -8.126 -3.397 1.00 94.25 94 GLY A O 1
ATOM 736 N N . HIS A 1 95 ? 10.435 -8.907 -1.773 1.00 91.94 95 HIS A N 1
ATOM 737 C CA . HIS A 1 95 ? 11.315 -9.699 -2.630 1.00 91.94 95 HIS A CA 1
ATOM 738 C C . HIS A 1 95 ? 10.535 -10.681 -3.530 1.00 91.94 95 HIS A C 1
ATOM 740 O O . HIS A 1 95 ? 9.572 -11.300 -3.086 1.00 91.94 95 HIS A O 1
ATOM 746 N N . MET A 1 96 ? 10.981 -10.868 -4.778 1.00 91.38 96 MET A N 1
ATOM 747 C CA . MET A 1 96 ? 10.302 -11.683 -5.807 1.00 91.38 96 MET A CA 1
ATOM 748 C C . MET A 1 96 ? 8.892 -11.184 -6.174 1.00 91.38 96 MET A C 1
ATOM 750 O O . MET A 1 96 ? 7.960 -11.988 -6.278 1.00 91.38 96 MET A O 1
ATOM 754 N N . ASN A 1 97 ? 8.737 -9.870 -6.376 1.00 92.88 97 ASN A N 1
ATOM 755 C CA . ASN A 1 97 ? 7.511 -9.228 -6.867 1.00 92.88 97 ASN A CA 1
ATOM 756 C C . ASN A 1 97 ? 6.277 -9.475 -5.968 1.00 92.88 97 ASN A C 1
ATOM 758 O O . ASN A 1 97 ? 5.211 -9.868 -6.451 1.00 92.88 97 ASN A O 1
ATOM 762 N N . GLN A 1 98 ? 6.430 -9.251 -4.654 1.00 95.06 98 GLN A N 1
ATOM 763 C CA . GLN A 1 98 ? 5.315 -9.181 -3.690 1.00 95.06 98 GLN A CA 1
ATOM 764 C C . GLN A 1 98 ? 4.938 -7.719 -3.445 1.00 95.06 98 GLN A C 1
ATOM 766 O O . GLN A 1 98 ? 5.463 -7.102 -2.519 1.00 95.06 98 GLN A O 1
ATOM 771 N N . HIS A 1 99 ? 4.122 -7.115 -4.304 1.00 96.38 99 HIS A N 1
ATOM 772 C CA . HIS A 1 99 ? 3.909 -5.665 -4.274 1.00 96.38 99 HIS A CA 1
ATOM 773 C C . HIS A 1 99 ? 2.456 -5.292 -3.965 1.00 96.38 99 HIS A C 1
ATOM 775 O O . HIS A 1 99 ? 1.521 -5.964 -4.403 1.00 96.38 99 HIS A O 1
ATOM 781 N N . ILE A 1 100 ? 2.281 -4.181 -3.248 1.00 98.31 100 ILE A N 1
ATOM 782 C CA . ILE A 1 100 ? 1.004 -3.476 -3.081 1.00 98.31 100 ILE A CA 1
ATOM 783 C C . ILE A 1 100 ? 1.236 -2.048 -3.556 1.00 98.31 100 ILE A C 1
ATOM 785 O O . ILE A 1 100 ? 1.915 -1.302 -2.861 1.00 98.31 100 ILE A O 1
ATOM 789 N N . TYR A 1 101 ? 0.695 -1.679 -4.714 1.00 98.25 101 TYR A N 1
ATOM 790 C CA . TYR A 1 101 ? 0.713 -0.306 -5.215 1.00 98.25 101 TYR A CA 1
ATOM 791 C C . TYR A 1 101 ? -0.591 0.396 -4.851 1.00 98.25 101 TYR A C 1
ATOM 793 O O . TYR A 1 101 ? -1.671 -0.157 -5.068 1.00 98.25 101 TYR A O 1
ATOM 801 N N . ILE A 1 102 ? -0.482 1.618 -4.337 1.00 98.56 102 ILE A N 1
ATOM 802 C CA . ILE A 1 102 ? -1.592 2.531 -4.077 1.00 98.56 102 ILE A CA 1
ATOM 803 C C . ILE A 1 102 ? -1.434 3.717 -5.026 1.00 98.56 102 ILE A C 1
ATOM 805 O O . ILE A 1 102 ? -0.383 4.357 -5.036 1.00 98.56 102 ILE A O 1
ATOM 809 N N . ILE A 1 103 ? -2.470 3.992 -5.822 1.00 97.31 103 ILE A N 1
ATOM 810 C CA . ILE A 1 103 ? -2.480 5.051 -6.840 1.00 97.31 103 ILE A CA 1
ATOM 811 C C . ILE A 1 103 ? -3.693 5.960 -6.580 1.00 97.31 103 ILE A C 1
ATOM 813 O O . ILE A 1 103 ? -4.771 5.714 -7.135 1.00 97.31 103 ILE A O 1
ATOM 817 N N . PRO A 1 104 ? -3.558 6.974 -5.700 1.00 95.44 104 PRO A N 1
ATOM 818 C CA . PRO A 1 104 ? -4.677 7.799 -5.246 1.00 95.44 104 PRO A CA 1
ATOM 819 C C . PRO A 1 104 ? -5.446 8.485 -6.372 1.00 95.44 104 PRO A C 1
ATOM 821 O O . PRO A 1 104 ? -6.673 8.419 -6.394 1.00 95.44 104 PRO A O 1
ATOM 824 N N . ASP A 1 105 ? -4.740 9.047 -7.356 1.00 91.75 105 ASP A N 1
ATOM 825 C CA . ASP A 1 105 ? -5.351 9.763 -8.486 1.00 91.75 105 ASP A CA 1
ATOM 826 C C . ASP A 1 105 ? -6.257 8.872 -9.352 1.00 91.75 105 ASP A C 1
ATOM 828 O O . ASP A 1 105 ? -7.090 9.369 -10.110 1.00 91.75 105 ASP A O 1
ATOM 832 N N . GLN A 1 106 ? -6.109 7.548 -9.240 1.00 92.44 106 GLN A N 1
ATOM 833 C CA . GLN A 1 106 ? -6.906 6.560 -9.967 1.00 92.44 106 GLN A CA 1
ATOM 834 C C . GLN A 1 106 ? -7.937 5.838 -9.086 1.00 92.44 106 GLN A C 1
ATOM 836 O O . GLN A 1 106 ? -8.656 4.979 -9.602 1.00 92.44 106 GLN A O 1
ATOM 841 N N . ASP A 1 107 ? -8.022 6.163 -7.788 1.00 93.56 107 ASP A N 1
ATOM 842 C CA . ASP A 1 107 ? -8.808 5.413 -6.792 1.00 93.56 107 ASP A CA 1
ATOM 843 C C . ASP A 1 107 ? -8.534 3.900 -6.889 1.00 93.56 107 ASP A C 1
ATOM 845 O O . ASP A 1 107 ? -9.443 3.081 -7.057 1.00 93.56 107 ASP A O 1
ATOM 849 N N . MET A 1 108 ? -7.246 3.531 -6.900 1.00 95.75 108 MET A N 1
ATOM 850 C CA . MET A 1 108 ? -6.823 2.190 -7.297 1.00 95.75 108 MET A CA 1
ATOM 851 C C . MET A 1 108 ? -5.761 1.590 -6.380 1.00 95.75 108 MET A C 1
ATOM 853 O O . MET A 1 108 ? -4.784 2.235 -5.997 1.00 95.75 108 MET A O 1
ATOM 857 N N . VAL A 1 109 ? -5.934 0.295 -6.110 1.00 97.62 109 VAL A N 1
ATOM 858 C CA . VAL A 1 109 ? -4.926 -0.581 -5.507 1.00 97.62 109 VAL A CA 1
ATOM 859 C C . VAL A 1 109 ? -4.604 -1.703 -6.486 1.00 97.62 109 VAL A C 1
ATOM 861 O O . VAL A 1 109 ? -5.519 -2.334 -7.021 1.00 97.62 109 VAL A O 1
ATOM 864 N N . VAL A 1 110 ? -3.314 -1.969 -6.696 1.00 96.75 110 VAL A N 1
ATOM 865 C CA . VAL A 1 110 ? -2.830 -3.079 -7.528 1.00 96.75 110 VAL A CA 1
ATOM 866 C C . VAL A 1 110 ? -1.945 -3.985 -6.685 1.00 96.75 110 VAL A C 1
ATOM 868 O O . VAL A 1 110 ? -0.945 -3.544 -6.120 1.00 96.75 110 VAL A O 1
ATOM 871 N N . VAL A 1 111 ? -2.306 -5.264 -6.611 1.00 97.56 111 VAL A N 1
ATOM 872 C CA . VAL A 1 111 ? -1.535 -6.277 -5.883 1.00 97.56 111 VAL A CA 1
ATOM 873 C C . VAL A 1 111 ? -0.867 -7.234 -6.859 1.00 97.56 111 VAL A C 1
ATOM 875 O O . VAL A 1 111 ? -1.517 -7.758 -7.762 1.00 97.56 111 VAL A O 1
ATOM 878 N N . PHE A 1 112 ? 0.416 -7.503 -6.620 1.00 95.56 112 PHE A N 1
ATOM 879 C CA . PHE A 1 112 ? 1.171 -8.568 -7.271 1.00 95.56 112 PHE A CA 1
ATOM 880 C C . PHE A 1 112 ? 1.669 -9.557 -6.217 1.00 95.56 112 PHE A C 1
ATOM 882 O O . PHE A 1 112 ? 2.325 -9.168 -5.253 1.00 95.56 112 PHE A O 1
ATOM 889 N N . THR A 1 113 ? 1.381 -10.841 -6.422 1.00 93.56 113 THR A N 1
ATOM 890 C CA . THR A 1 113 ? 1.936 -11.951 -5.635 1.00 93.56 113 THR A CA 1
ATOM 891 C C . THR A 1 113 ? 2.579 -12.946 -6.593 1.00 93.56 113 THR A C 1
ATOM 893 O O . THR A 1 113 ? 1.899 -13.819 -7.135 1.00 93.56 113 THR A O 1
ATOM 896 N N . ALA A 1 114 ? 3.873 -12.787 -6.865 1.00 90.56 114 ALA A N 1
ATOM 897 C CA . ALA A 1 114 ? 4.605 -13.669 -7.775 1.00 90.56 114 ALA A CA 1
ATOM 898 C C . ALA A 1 114 ? 5.599 -14.572 -7.024 1.00 90.56 114 ALA A C 1
ATOM 900 O O . ALA A 1 114 ? 5.570 -14.707 -5.807 1.00 90.56 114 ALA A O 1
ATOM 901 N N . ARG A 1 115 ? 6.491 -15.241 -7.746 1.00 88.06 115 ARG A N 1
ATOM 902 C CA . ARG A 1 115 ? 7.702 -15.845 -7.172 1.00 88.06 115 ARG A CA 1
ATOM 903 C C . ARG A 1 115 ? 8.815 -15.778 -8.208 1.00 88.06 115 ARG A C 1
ATOM 905 O O . ARG A 1 115 ? 9.414 -16.781 -8.574 1.00 88.06 115 ARG A O 1
ATOM 912 N N . SER A 1 116 ? 9.011 -14.585 -8.751 1.00 85.25 116 SER A N 1
ATOM 913 C CA . SER A 1 116 ? 9.953 -14.332 -9.833 1.00 85.25 116 SER A CA 1
ATOM 914 C C . SER A 1 116 ? 10.468 -12.902 -9.737 1.00 85.25 116 SER A C 1
ATOM 916 O O . SER A 1 116 ? 9.772 -12.024 -9.230 1.00 85.25 116 SER A O 1
ATOM 918 N N . SER A 1 117 ? 11.692 -12.697 -10.211 1.00 84.56 117 SER A N 1
ATOM 919 C CA . SER A 1 117 ? 12.308 -11.389 -10.450 1.00 84.56 117 SER A CA 1
ATOM 920 C C . SER A 1 117 ? 12.476 -11.107 -11.948 1.00 84.56 117 SER A C 1
ATOM 922 O O . SER A 1 117 ? 13.159 -10.162 -12.320 1.00 84.56 117 SER A O 1
ATOM 924 N N . GLU A 1 118 ? 11.910 -11.950 -12.816 1.00 85.38 118 GLU A N 1
ATOM 925 C CA . GLU A 1 118 ? 12.124 -11.901 -14.271 1.00 85.38 118 GLU A CA 1
ATOM 926 C C . GLU A 1 118 ? 11.321 -10.798 -14.967 1.00 85.38 118 GLU A C 1
ATOM 928 O O . GLU A 1 118 ? 11.620 -10.448 -16.104 1.00 85.38 118 GLU A O 1
ATOM 933 N N . PHE A 1 119 ? 10.307 -10.240 -14.303 1.00 84.94 119 PHE A N 1
ATOM 934 C CA . PHE A 1 119 ? 9.526 -9.125 -14.828 1.00 84.94 119 PHE A CA 1
ATOM 935 C C . PHE A 1 119 ? 9.496 -7.967 -13.837 1.00 84.94 119 PHE A C 1
ATOM 937 O O . PHE A 1 119 ? 9.596 -8.171 -12.628 1.00 84.94 119 PHE A O 1
ATOM 944 N N . ASN A 1 120 ? 9.315 -6.757 -14.358 1.00 88.31 120 ASN A N 1
ATOM 945 C CA . ASN A 1 120 ? 9.079 -5.568 -13.554 1.00 88.31 120 ASN A CA 1
ATOM 946 C C . ASN A 1 120 ? 7.565 -5.284 -13.510 1.00 88.31 120 ASN A C 1
ATOM 948 O O . ASN A 1 120 ? 6.994 -4.967 -14.558 1.00 88.31 120 ASN A O 1
ATOM 952 N N . PRO A 1 121 ? 6.898 -5.373 -12.341 1.00 91.06 121 PRO A N 1
ATOM 953 C CA . PRO A 1 121 ? 5.484 -5.024 -12.205 1.00 91.06 121 PRO A CA 1
ATOM 954 C C . PRO A 1 121 ? 5.150 -3.605 -12.676 1.00 91.06 121 PRO A C 1
ATOM 956 O O . PRO A 1 121 ? 4.022 -3.366 -13.099 1.00 91.06 121 PRO A O 1
ATOM 959 N N . MET A 1 122 ? 6.122 -2.685 -12.658 1.00 90.44 122 MET A N 1
ATOM 960 C CA . MET A 1 122 ? 5.911 -1.315 -13.116 1.00 90.44 122 MET A CA 1
ATOM 961 C C . MET A 1 122 ? 5.533 -1.241 -14.599 1.00 90.44 122 MET A C 1
ATOM 963 O O . MET A 1 122 ? 4.597 -0.527 -14.934 1.00 90.44 122 MET A O 1
ATOM 967 N N . HIS A 1 123 ? 6.139 -2.059 -15.470 1.00 91.56 123 HIS A N 1
ATOM 968 C CA . HIS A 1 123 ? 5.745 -2.103 -16.886 1.00 91.56 123 HIS A CA 1
ATOM 969 C C . HIS A 1 123 ? 4.285 -2.553 -17.052 1.00 91.56 123 HIS A C 1
ATOM 971 O O . HIS A 1 123 ? 3.558 -2.033 -17.888 1.00 91.56 123 HIS A O 1
ATOM 977 N N . LEU A 1 124 ? 3.801 -3.486 -16.219 1.00 91.88 124 LEU A N 1
ATOM 978 C CA . LEU A 1 124 ? 2.387 -3.881 -16.256 1.00 91.88 124 LEU A CA 1
ATOM 979 C C . LEU A 1 124 ? 1.468 -2.730 -15.829 1.00 91.88 124 LEU A C 1
ATOM 981 O O . LEU A 1 124 ? 0.382 -2.569 -16.387 1.00 91.88 124 LEU A O 1
ATOM 985 N N . ILE A 1 125 ? 1.898 -1.933 -14.849 1.00 92.19 125 ILE A N 1
ATOM 986 C CA . ILE A 1 125 ? 1.148 -0.766 -14.387 1.00 92.19 125 ILE A CA 1
ATOM 987 C C . ILE A 1 125 ? 1.093 0.309 -15.475 1.00 92.19 125 ILE A C 1
ATOM 989 O O . ILE A 1 125 ? -0.001 0.728 -15.849 1.00 92.19 125 ILE A O 1
ATOM 993 N N . GLU A 1 126 ? 2.247 0.730 -15.982 1.00 91.88 126 GLU A N 1
ATOM 994 C CA . GLU A 1 126 ? 2.386 1.854 -16.912 1.00 91.88 126 GLU A CA 1
ATOM 995 C C . GLU A 1 126 ? 1.851 1.535 -18.309 1.00 91.88 126 GLU A C 1
ATOM 997 O O . GLU A 1 126 ? 1.113 2.340 -18.874 1.00 91.88 126 GLU A O 1
ATOM 1002 N N . ASP A 1 127 ? 2.155 0.351 -18.844 1.00 91.44 127 ASP A N 1
ATOM 1003 C CA . ASP A 1 127 ? 1.836 0.025 -20.238 1.00 91.44 127 ASP A CA 1
ATOM 1004 C C . ASP A 1 127 ? 0.416 -0.536 -20.407 1.00 91.44 127 ASP A C 1
ATOM 1006 O O . ASP A 1 127 ? -0.154 -0.462 -21.498 1.00 91.44 127 ASP A O 1
ATOM 1010 N N . TYR A 1 128 ? -0.177 -1.101 -19.344 1.00 90.94 128 TYR A N 1
ATOM 1011 C CA . TYR A 1 128 ? -1.454 -1.821 -19.441 1.00 90.94 128 TYR A CA 1
ATOM 1012 C C . TYR A 1 128 ? -2.510 -1.347 -18.442 1.00 90.94 128 TYR A C 1
ATOM 1014 O O . TYR A 1 128 ? -3.618 -1.004 -18.856 1.00 90.94 128 TYR A O 1
ATOM 1022 N N . ILE A 1 129 ? -2.217 -1.328 -17.137 1.00 90.31 129 ILE A N 1
ATOM 1023 C CA . ILE A 1 129 ? -3.248 -1.085 -16.111 1.00 90.31 129 ILE A CA 1
ATOM 1024 C C . ILE A 1 129 ? -3.702 0.379 -16.105 1.00 90.31 129 ILE A C 1
ATOM 1026 O O . ILE A 1 129 ? -4.906 0.638 -16.164 1.00 90.31 129 ILE A O 1
ATOM 1030 N N . LEU A 1 130 ? -2.770 1.335 -16.050 1.00 89.88 130 LEU A N 1
ATOM 1031 C CA . LEU A 1 130 ? -3.096 2.764 -16.045 1.00 89.88 130 LEU A CA 1
ATOM 1032 C C . LEU A 1 130 ? -3.793 3.194 -17.343 1.00 89.88 130 LEU A C 1
ATOM 1034 O O . LEU A 1 130 ? -4.858 3.810 -17.245 1.00 89.88 130 LEU A O 1
ATOM 1038 N N . PRO A 1 131 ? -3.305 2.818 -18.544 1.00 90.38 131 PRO A N 1
ATOM 1039 C CA . PRO A 1 131 ? -4.033 3.077 -19.779 1.00 90.38 131 PRO A CA 1
ATOM 1040 C C . PRO A 1 131 ? -5.441 2.476 -19.760 1.00 90.38 131 PRO A C 1
ATOM 1042 O O . PRO A 1 131 ? -6.395 3.165 -20.110 1.00 90.38 131 PRO A O 1
ATOM 1045 N N . ALA A 1 132 ? -5.607 1.230 -19.294 1.00 87.44 132 ALA A N 1
ATOM 1046 C CA . ALA A 1 132 ? -6.916 0.578 -19.209 1.00 87.44 132 ALA A CA 1
ATOM 1047 C C . ALA A 1 132 ? -7.894 1.301 -18.259 1.00 87.44 132 ALA A C 1
ATOM 1049 O O . ALA A 1 132 ? -9.094 1.353 -18.535 1.00 87.44 132 ALA A O 1
ATOM 1050 N N . ALA A 1 133 ? -7.401 1.877 -17.158 1.00 82.31 133 ALA A N 1
ATOM 1051 C CA . ALA A 1 133 ? -8.220 2.565 -16.157 1.00 82.31 133 ALA A CA 1
ATOM 1052 C C . ALA A 1 133 ? -8.785 3.917 -16.634 1.00 82.31 133 ALA A C 1
ATOM 1054 O O . ALA A 1 133 ? -9.846 4.339 -16.151 1.00 82.31 133 ALA A O 1
ATOM 1055 N N . GLN A 1 134 ? -8.097 4.564 -17.583 1.00 74.31 134 GLN A N 1
ATOM 1056 C CA . GLN A 1 134 ? -8.467 5.855 -18.172 1.00 74.31 134 GLN A CA 1
ATOM 1057 C C . GLN A 1 134 ? -9.556 5.745 -19.251 1.00 74.31 134 GLN A C 1
ATOM 1059 O O . GLN A 1 134 ? -10.175 6.753 -19.599 1.00 74.31 134 GLN A O 1
ATOM 1064 N N . TYR A 1 135 ? -9.845 4.541 -19.764 1.00 62.00 135 TYR A N 1
ATOM 1065 C CA . TYR A 1 135 ? -10.950 4.362 -20.705 1.00 62.00 135 TYR A CA 1
ATOM 1066 C C . TYR A 1 135 ? -12.291 4.587 -19.998 1.00 62.00 135 TYR A C 1
ATOM 1068 O O . TYR A 1 135 ? -12.567 3.973 -18.960 1.00 62.00 135 TYR A O 1
ATOM 1076 N N . PRO A 1 136 ? -13.160 5.453 -20.542 1.00 54.16 136 PRO A N 1
ATOM 1077 C CA . PRO A 1 136 ? -14.404 5.778 -19.880 1.00 54.16 136 PRO A CA 1
ATOM 1078 C C . PRO A 1 136 ? -15.335 4.550 -19.899 1.00 54.16 136 PRO A C 1
ATOM 1080 O O . PRO A 1 136 ? -15.428 3.789 -20.867 1.00 54.16 136 PRO A O 1
ATOM 1083 N N . SER A 1 137 ? -16.012 4.325 -18.772 1.00 54.19 137 SER A N 1
ATOM 1084 C CA . SER A 1 137 ? -16.828 3.139 -18.459 1.00 54.19 137 SER A CA 1
ATOM 1085 C C . SER A 1 137 ? -18.028 2.905 -19.393 1.00 54.19 137 SER A C 1
ATOM 1087 O O . SER A 1 137 ? -18.698 1.877 -19.312 1.00 54.19 137 SER A O 1
ATOM 1089 N N . ASN A 1 138 ? -18.284 3.828 -20.315 1.00 50.12 138 ASN A N 1
ATOM 1090 C CA . ASN A 1 138 ? -19.305 3.788 -21.359 1.00 50.12 138 ASN A CA 1
ATOM 1091 C C . ASN A 1 138 ? -18.912 2.970 -22.611 1.00 50.12 138 ASN A C 1
ATOM 1093 O O . ASN A 1 138 ? -19.748 2.820 -23.498 1.00 50.12 138 ASN A O 1
ATOM 1097 N N . LEU A 1 139 ? -17.705 2.389 -22.683 1.00 49.12 139 LEU A N 1
ATOM 1098 C CA . LEU A 1 139 ? -17.283 1.500 -23.786 1.00 49.12 139 LEU A CA 1
ATOM 1099 C C . LEU A 1 139 ? -17.384 -0.007 -23.478 1.00 49.12 139 LEU A C 1
ATOM 1101 O O . LEU A 1 139 ? -17.117 -0.831 -24.355 1.00 49.12 139 LEU A O 1
ATOM 1105 N N . LEU A 1 140 ? -17.834 -0.393 -22.276 1.00 49.34 140 LEU A N 1
ATOM 1106 C CA . LEU A 1 140 ? -18.045 -1.799 -21.888 1.00 49.34 140 LEU A CA 1
ATOM 1107 C C . LEU A 1 140 ? -18.877 -2.643 -22.886 1.00 49.34 140 LEU A C 1
ATOM 1109 O O . LEU A 1 140 ? -18.505 -3.800 -23.094 1.00 49.34 140 LEU A O 1
ATOM 1113 N N . PRO A 1 141 ? -19.936 -2.126 -23.551 1.00 50.44 141 PRO A N 1
ATOM 1114 C CA . PRO A 1 141 ? -20.646 -2.917 -24.554 1.00 50.44 141 PRO A CA 1
ATOM 1115 C C . PRO A 1 141 ? -19.828 -3.169 -25.834 1.00 50.44 141 PRO A C 1
ATOM 1117 O O . PRO A 1 141 ? -20.101 -4.140 -26.533 1.00 50.44 141 PRO A O 1
ATOM 1120 N N . LEU A 1 142 ? -18.816 -2.346 -26.141 1.00 45.38 142 LEU A N 1
ATOM 1121 C CA . LEU A 1 142 ? -17.969 -2.518 -27.328 1.00 45.38 142 LEU A CA 1
ATOM 1122 C C . LEU A 1 142 ? -16.856 -3.556 -27.098 1.00 45.38 142 LEU A C 1
ATOM 1124 O O . LEU A 1 142 ? -16.533 -4.328 -27.996 1.00 45.38 142 LEU A O 1
ATOM 1128 N N . ILE A 1 143 ? -16.290 -3.601 -25.887 1.00 46.38 143 ILE A N 1
ATOM 1129 C CA . ILE A 1 143 ? -15.142 -4.464 -25.550 1.00 46.38 143 ILE A CA 1
ATOM 1130 C C . ILE A 1 143 ? -15.553 -5.939 -25.428 1.00 46.38 143 ILE A C 1
ATOM 1132 O O . ILE A 1 143 ? -14.821 -6.812 -25.892 1.00 46.38 143 ILE A O 1
ATOM 1136 N N . LEU A 1 144 ? -16.745 -6.232 -24.892 1.00 47.06 144 LEU A N 1
ATOM 1137 C CA . LEU A 1 144 ? -17.271 -7.606 -24.818 1.00 47.06 144 LEU A CA 1
ATOM 1138 C C . LEU A 1 144 ? -17.453 -8.254 -26.201 1.00 47.06 144 LEU A C 1
ATOM 1140 O O . LEU A 1 144 ? -17.327 -9.469 -26.324 1.00 47.06 144 LEU A O 1
ATOM 1144 N N . GLY A 1 145 ? -17.699 -7.454 -27.245 1.00 43.88 145 GLY A N 1
ATOM 1145 C CA . GLY A 1 145 ? -17.799 -7.947 -28.620 1.00 43.88 145 GLY A CA 1
ATOM 1146 C C . GLY A 1 145 ? -16.457 -8.362 -29.233 1.00 43.88 145 GLY A C 1
ATOM 1147 O O . GLY A 1 145 ? -16.440 -9.173 -30.154 1.00 43.88 145 GLY A O 1
ATOM 1148 N N . VAL A 1 146 ? -15.335 -7.842 -28.722 1.00 46.28 146 VAL A N 1
ATOM 1149 C CA . VAL A 1 146 ? -13.994 -8.053 -29.298 1.00 46.28 146 VAL A CA 1
ATOM 1150 C C . VAL A 1 146 ? -13.183 -9.086 -28.502 1.00 46.28 146 VAL A C 1
ATOM 1152 O O . VAL A 1 146 ? -12.427 -9.859 -29.086 1.00 46.28 146 VAL A O 1
ATOM 1155 N N . THR A 1 147 ? -13.357 -9.173 -27.178 1.00 40.84 147 THR A N 1
ATOM 1156 C CA . THR A 1 147 ? -12.560 -10.075 -26.319 1.00 40.84 147 THR A CA 1
ATOM 1157 C C . THR A 1 147 ? -12.960 -11.548 -26.393 1.00 40.84 147 THR A C 1
ATOM 1159 O O . THR A 1 147 ? -12.127 -12.406 -26.098 1.00 40.84 147 THR A O 1
ATOM 1162 N N . ALA A 1 148 ? -14.173 -11.869 -26.856 1.00 38.44 148 ALA A N 1
ATOM 1163 C CA . ALA A 1 148 ? -14.605 -13.255 -27.063 1.00 38.44 148 ALA A CA 1
ATOM 1164 C C . ALA A 1 148 ? -13.749 -14.016 -28.101 1.00 38.44 148 ALA A C 1
ATOM 1166 O O . ALA A 1 148 ? -13.772 -15.243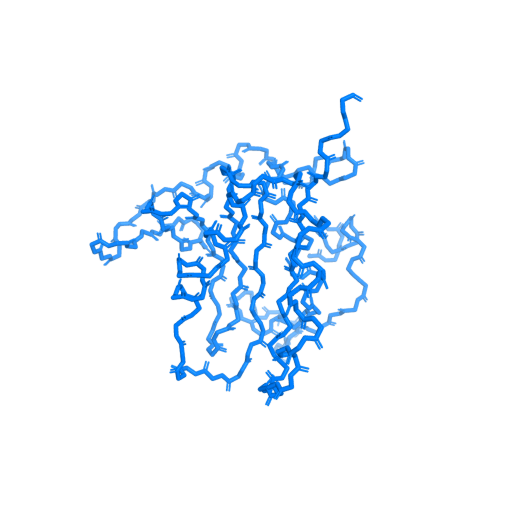 -28.122 1.00 38.44 148 ALA A O 1
ATOM 1167 N N . ILE A 1 149 ? -12.971 -13.311 -28.934 1.00 43.94 149 ILE A N 1
ATOM 1168 C CA . ILE A 1 149 ? -12.141 -13.908 -29.992 1.00 43.94 149 ILE A CA 1
ATOM 1169 C C . ILE A 1 149 ? -10.678 -14.130 -29.541 1.00 43.94 149 ILE A C 1
ATOM 1171 O O . ILE A 1 149 ? -9.988 -14.957 -30.131 1.00 43.94 149 ILE A O 1
ATOM 1175 N N . SER A 1 150 ? -10.201 -13.480 -28.468 1.00 34.44 150 SER A N 1
ATOM 1176 C CA . SER A 1 150 ? -8.751 -13.413 -28.164 1.00 34.44 150 SER A CA 1
ATOM 1177 C C . SER A 1 150 ? -8.301 -14.079 -26.854 1.00 34.44 150 SER A C 1
ATOM 1179 O O . SER A 1 150 ? -7.101 -14.230 -26.629 1.00 34.44 150 SER A O 1
ATOM 1181 N N . ALA A 1 151 ? -9.213 -14.490 -25.970 1.00 35.44 151 ALA A N 1
ATOM 1182 C CA . ALA A 1 151 ? -8.857 -15.023 -24.649 1.00 35.44 151 ALA A CA 1
ATOM 1183 C C . ALA A 1 151 ? -8.517 -16.529 -24.673 1.00 35.44 151 ALA A C 1
ATOM 1185 O O . ALA A 1 151 ? -9.197 -17.349 -24.063 1.00 35.44 151 ALA A O 1
ATOM 1186 N N . ALA A 1 152 ? -7.434 -16.888 -25.361 1.00 32.91 152 ALA A N 1
ATOM 1187 C CA . ALA A 1 152 ? -6.766 -18.182 -25.221 1.00 32.91 152 ALA A CA 1
ATOM 1188 C C . ALA A 1 152 ? -5.244 -17.984 -25.124 1.00 32.91 152 ALA A C 1
ATOM 1190 O O . ALA A 1 152 ? -4.480 -18.518 -25.919 1.00 32.91 152 ALA A O 1
ATOM 1191 N N . VAL A 1 153 ? -4.793 -17.194 -24.145 1.00 31.61 153 VAL A N 1
ATOM 1192 C CA . VAL A 1 153 ? -3.384 -17.167 -23.724 1.00 31.61 153 VAL A CA 1
ATOM 1193 C C . VAL A 1 153 ? -3.351 -17.318 -22.209 1.00 31.61 153 VAL A C 1
ATOM 1195 O O . VAL A 1 153 ? -3.568 -16.374 -21.455 1.00 31.61 153 VAL A O 1
ATOM 1198 N N . VAL A 1 154 ? -3.135 -18.556 -21.772 1.00 36.72 154 VAL A N 1
ATOM 1199 C CA . VAL A 1 154 ? -2.873 -18.907 -20.377 1.00 36.72 154 VAL A CA 1
ATOM 1200 C C . VAL A 1 154 ? -1.388 -18.657 -20.117 1.00 36.72 154 VAL A C 1
ATOM 1202 O O . VAL A 1 154 ? -0.541 -19.380 -20.632 1.00 36.72 154 VAL A O 1
ATOM 1205 N N . LEU A 1 155 ? -1.073 -17.645 -19.311 1.00 33.03 155 LEU A N 1
ATOM 1206 C CA . LEU A 1 155 ? 0.229 -17.478 -18.661 1.00 33.03 155 LEU A CA 1
ATOM 1207 C C . LEU A 1 155 ? -0.004 -17.489 -17.147 1.00 33.03 155 LEU A C 1
ATOM 1209 O O . LEU A 1 155 ? -1.053 -17.044 -16.687 1.00 33.03 155 LEU A O 1
ATOM 1213 N N . GLY A 1 156 ? 0.928 -18.104 -16.410 1.00 33.53 156 GLY A N 1
ATOM 1214 C CA . GLY A 1 156 ? 0.788 -18.532 -15.012 1.00 33.53 156 GLY A CA 1
ATOM 1215 C C . GLY A 1 156 ? 0.111 -17.516 -14.093 1.00 33.53 156 GLY A C 1
ATOM 1216 O O . GLY A 1 156 ? 0.241 -16.316 -14.292 1.00 33.53 156 GLY A O 1
ATOM 1217 N N . VAL A 1 157 ? -0.624 -18.019 -13.097 1.00 34.38 157 VAL A N 1
ATOM 1218 C CA . VAL A 1 157 ? -1.534 -17.255 -12.227 1.00 34.38 157 VAL A CA 1
ATOM 1219 C C . VAL A 1 157 ? -0.823 -16.073 -11.552 1.00 34.38 157 VAL A C 1
ATOM 1221 O O . VAL A 1 157 ? -0.343 -16.171 -10.427 1.00 34.38 157 VAL A O 1
ATOM 1224 N N . VAL A 1 158 ? -0.781 -14.930 -12.232 1.00 39.75 158 VAL A N 1
ATOM 1225 C CA . VAL A 1 158 ? -0.587 -13.620 -11.624 1.00 39.75 158 VAL A CA 1
ATOM 1226 C C . VAL A 1 158 ? -1.979 -13.185 -11.199 1.00 39.75 158 VAL A C 1
ATOM 1228 O O . VAL A 1 158 ? -2.807 -12.802 -12.023 1.00 39.75 158 VAL A O 1
ATOM 1231 N N . ALA A 1 159 ? -2.283 -13.318 -9.911 1.00 41.97 159 ALA A N 1
ATOM 1232 C CA . ALA A 1 159 ? -3.534 -12.809 -9.375 1.00 41.97 159 ALA A CA 1
ATOM 1233 C C . ALA A 1 159 ? -3.452 -11.277 -9.307 1.00 41.97 159 ALA A C 1
ATOM 1235 O O . ALA A 1 159 ? -2.951 -10.726 -8.332 1.00 41.97 159 ALA A O 1
ATOM 1236 N N . VAL A 1 160 ? -3.934 -10.598 -10.350 1.00 49.75 160 VAL A N 1
ATOM 1237 C CA . VAL A 1 160 ? -4.149 -9.146 -10.332 1.00 49.75 160 VAL A CA 1
ATOM 1238 C C . VAL A 1 160 ? -5.536 -8.893 -9.747 1.00 49.75 160 VAL A C 1
ATOM 1240 O O . VAL A 1 160 ? -6.550 -9.193 -10.376 1.00 49.75 160 VAL A O 1
ATOM 1243 N N . VAL A 1 161 ? -5.590 -8.366 -8.525 1.00 54.47 161 VAL A N 1
ATOM 1244 C CA . VAL A 1 161 ? -6.840 -7.902 -7.909 1.00 54.47 161 VAL A CA 1
ATOM 1245 C C . VAL A 1 161 ? -6.883 -6.384 -8.020 1.00 54.47 161 VAL A C 1
ATOM 1247 O O . VAL A 1 161 ? -6.035 -5.703 -7.450 1.00 54.47 161 VAL A O 1
ATOM 1250 N N . LEU A 1 162 ? -7.875 -5.876 -8.750 1.00 55.66 162 LEU A N 1
ATOM 1251 C CA . LEU A 1 162 ? -8.178 -4.452 -8.873 1.00 55.66 162 LEU A CA 1
ATOM 1252 C C . LEU A 1 162 ? -9.423 -4.147 -8.039 1.00 55.66 162 LEU A C 1
ATOM 1254 O O . LEU A 1 162 ? -10.496 -4.696 -8.298 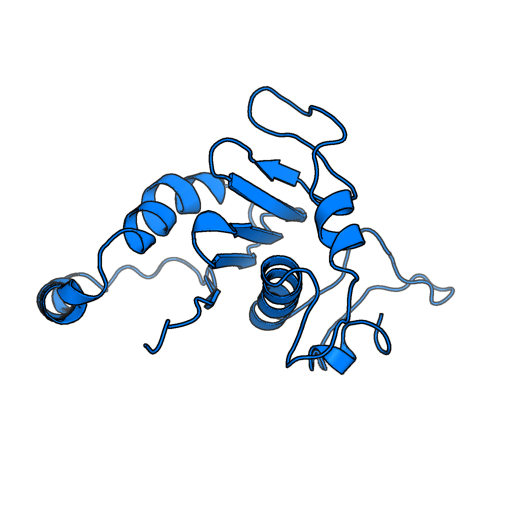1.00 55.66 162 LEU A O 1
ATOM 1258 N N . ILE A 1 163 ? -9.284 -3.269 -7.049 1.00 56.44 163 ILE A N 1
ATOM 1259 C CA . ILE A 1 163 ? -10.413 -2.709 -6.300 1.00 56.44 163 ILE A CA 1
ATOM 1260 C C . ILE A 1 163 ? -10.514 -1.234 -6.686 1.00 56.44 163 ILE A C 1
ATOM 1262 O O . ILE A 1 163 ? -9.560 -0.488 -6.489 1.00 56.44 163 ILE A O 1
ATOM 1266 N N . ARG A 1 164 ? -11.659 -0.843 -7.256 1.00 54.78 164 ARG A N 1
ATOM 1267 C CA . ARG A 1 164 ? -12.013 0.540 -7.614 1.00 54.78 164 ARG A CA 1
ATOM 1268 C C . ARG A 1 164 ? -13.429 0.813 -7.123 1.00 54.78 164 ARG A C 1
ATOM 1270 O O . ARG A 1 164 ? -14.323 -0.005 -7.378 1.00 54.78 164 ARG A O 1
ATOM 1277 N N . ARG A 1 165 ? -13.679 1.937 -6.446 1.00 46.28 165 ARG A N 1
ATOM 1278 C CA . ARG A 1 165 ? -15.040 2.279 -6.014 1.00 46.28 165 ARG A CA 1
ATOM 1279 C C . ARG A 1 165 ? -15.828 2.800 -7.218 1.00 46.28 165 ARG A C 1
ATOM 1281 O O . ARG A 1 165 ? -15.428 3.740 -7.899 1.00 46.28 165 ARG A O 1
ATOM 1288 N N . ARG A 1 166 ? -16.993 2.209 -7.506 1.00 39.97 166 ARG A N 1
ATOM 1289 C CA . ARG A 1 166 ? -17.939 2.820 -8.454 1.00 39.97 166 ARG A CA 1
ATOM 1290 C C . ARG A 1 166 ? -18.520 4.075 -7.803 1.00 39.97 166 ARG A C 1
ATOM 1292 O O . ARG A 1 166 ? -19.226 3.965 -6.805 1.00 39.97 166 ARG A O 1
ATOM 1299 N N . HIS A 1 167 ? -18.270 5.248 -8.382 1.00 37.44 167 HIS A N 1
ATOM 1300 C CA . HIS A 1 167 ? -19.047 6.446 -8.068 1.00 37.44 167 HIS A CA 1
ATOM 1301 C C . HIS A 1 167 ? -20.491 6.237 -8.540 1.00 37.44 167 HIS A C 1
ATOM 1303 O O . HIS A 1 167 ? -20.793 6.353 -9.728 1.00 37.44 167 HIS A O 1
ATOM 1309 N N . THR A 1 168 ? -21.387 5.905 -7.617 1.00 39.06 168 THR A N 1
ATOM 1310 C CA . THR A 1 168 ? -22.824 6.112 -7.808 1.00 39.06 168 THR A CA 1
ATOM 1311 C C . THR A 1 168 ? -23.114 7.581 -7.520 1.00 39.06 168 THR A C 1
ATOM 1313 O O . THR A 1 168 ? -22.824 8.050 -6.419 1.00 39.06 168 THR A O 1
ATOM 1316 N N . LYS A 1 169 ? -23.595 8.301 -8.540 1.00 42.59 169 LYS A N 1
ATOM 1317 C CA . LYS A 1 169 ? -24.194 9.633 -8.385 1.00 42.59 169 LYS A CA 1
ATOM 1318 C C . LYS A 1 169 ? -25.474 9.552 -7.565 1.00 42.59 169 LYS A C 1
ATOM 1320 O O . LYS A 1 169 ? -26.156 8.510 -7.682 1.00 42.59 169 LYS A O 1
#

Secondary structure (DSSP, 8-state):
-IIIIITTTT----EE-B-TTS-B-TTS-EE--HHHHHHHHHHHHTTTEETTEESS-HHHHHHHSS--EE-SSS-EE-SS-EEEGGGTEEEEEETTTEEEEEEGGGTEEEEEE-S-SSS-HHHHIIIIIHHHHHS-GGGHHHHHHHHTTT----------EEE------